Protein AF-A0A949AJT6-F1 (afdb_monomer_lite)

Secondary structure (DSSP, 8-state):
-HHHHHHHHHHHHHHHT-HHHHHHHHHHHHHH-TTSTTHHHHHHHHHS---EEEEEEEESSHHHHHHHHHHHHTTT--EEEEEEE-TT--EEEEEEEEEESSHHHHHHHHHHHHHTT---EEE-

Foldseek 3Di:
DVLVVLCVVLVVCLVVLVNVSNLVSLVCSCPVPVPDPCVVVSVVVVVPLSFKWKWQDKALDVVVLVVVCVVCVVVVWRKDWDWDADPVRRIITIIITDGHSDPVVNVVVQVVVVVVVTDIDMDD

Sequence (124 aa):
FLSLAYLKLARVCLKQADWSDARSYLKKIINNYPDSLEVHSAQQLLEEKQYFAVQVGSFLERERAQKLVDKLTKRHEYAYIVETKDISGKMFYRVRVGQLSLLNEAKELRSKLSGQGYPTAIYP

Radius of gyration: 17.04 Å; chains: 1; bounding box: 36×28×45 Å

Structure (mmCIF, N/CA/C/O backbone):
data_AF-A0A949AJT6-F1
#
_entry.id   AF-A0A949AJT6-F1
#
loop_
_atom_site.group_PDB
_atom_site.id
_atom_site.type_symbol
_atom_site.label_atom_id
_atom_site.label_alt_id
_atom_site.label_comp_id
_atom_site.label_asym_id
_atom_site.label_entity_id
_atom_site.label_seq_id
_atom_site.pdbx_PDB_ins_code
_atom_site.Cartn_x
_atom_site.Cartn_y
_atom_site.Cartn_z
_atom_site.occupancy
_atom_site.B_iso_or_equiv
_atom_site.auth_seq_id
_atom_site.auth_comp_id
_atom_site.auth_asym_id
_atom_site.auth_atom_id
_atom_site.pdbx_PDB_model_num
ATOM 1 N N . PHE A 1 1 ? 16.430 -3.369 -23.983 1.00 70.81 1 PHE A N 1
ATOM 2 C CA . PHE A 1 1 ? 16.681 -2.159 -23.161 1.00 70.81 1 PHE A CA 1
ATOM 3 C C . PHE A 1 1 ? 15.510 -1.175 -23.135 1.00 70.81 1 PHE A C 1
ATOM 5 O O . PHE A 1 1 ? 15.246 -0.616 -22.077 1.00 70.81 1 PHE A O 1
ATOM 12 N N . LEU A 1 2 ? 14.791 -0.958 -24.244 1.00 86.94 2 LEU A N 1
ATOM 13 C CA . LEU A 1 2 ? 13.685 0.011 -24.291 1.00 86.94 2 LEU A CA 1
ATOM 14 C C . LEU A 1 2 ? 12.428 -0.441 -23.511 1.00 86.94 2 LEU A C 1
ATOM 16 O O . LEU A 1 2 ? 11.804 0.377 -22.840 1.00 86.94 2 LEU A O 1
ATOM 20 N N . SER A 1 3 ? 12.131 -1.745 -23.489 1.00 87.00 3 SER A N 1
ATOM 21 C CA . SER A 1 3 ? 11.094 -2.359 -22.637 1.00 87.00 3 SER A CA 1
ATOM 22 C C . SER A 1 3 ? 11.289 -2.043 -21.144 1.00 87.00 3 SER A C 1
ATOM 24 O O . SER A 1 3 ? 10.360 -1.613 -20.462 1.00 87.00 3 SER A O 1
ATOM 26 N N . LEU A 1 4 ? 12.528 -2.151 -20.651 1.00 90.38 4 LEU A N 1
ATOM 27 C CA . LEU A 1 4 ? 12.900 -1.805 -19.278 1.00 90.38 4 LEU A CA 1
ATOM 28 C C . LEU A 1 4 ? 12.712 -0.313 -18.970 1.00 90.38 4 LEU A C 1
ATOM 30 O O . LEU A 1 4 ? 12.286 0.041 -17.870 1.00 90.38 4 LEU A O 1
ATOM 34 N N . ALA A 1 5 ? 13.016 0.569 -19.925 1.00 92.75 5 ALA A N 1
ATOM 35 C CA . ALA A 1 5 ? 12.785 2.002 -19.762 1.00 92.75 5 ALA A CA 1
ATOM 36 C C . ALA A 1 5 ? 11.285 2.308 -19.628 1.00 92.75 5 ALA A C 1
ATOM 38 O O . ALA A 1 5 ? 10.892 3.021 -18.704 1.00 92.75 5 ALA A O 1
ATOM 39 N N . TYR A 1 6 ? 10.440 1.699 -20.468 1.00 91.31 6 TYR A N 1
ATOM 40 C CA . TYR A 1 6 ? 8.987 1.824 -20.344 1.00 91.31 6 TYR A CA 1
ATOM 41 C C . TYR A 1 6 ? 8.458 1.273 -19.020 1.00 91.31 6 TYR A C 1
ATOM 43 O O . TYR A 1 6 ? 7.595 1.904 -18.414 1.00 91.31 6 TYR A O 1
ATOM 51 N N . LEU A 1 7 ? 9.009 0.165 -18.514 1.00 88.88 7 LEU A N 1
ATOM 52 C CA . LEU A 1 7 ? 8.598 -0.379 -17.217 1.00 88.88 7 LEU A CA 1
ATOM 53 C C . LEU A 1 7 ? 8.934 0.589 -16.072 1.00 88.88 7 LEU A C 1
ATOM 55 O O . LEU A 1 7 ? 8.136 0.783 -15.153 1.00 88.88 7 LEU A O 1
ATOM 59 N N . LYS A 1 8 ? 10.109 1.227 -16.123 1.00 90.75 8 LYS A N 1
ATOM 60 C CA . LYS A 1 8 ? 10.507 2.242 -15.138 1.00 90.75 8 LYS A CA 1
ATOM 61 C C . LYS A 1 8 ? 9.617 3.483 -15.210 1.00 90.75 8 LYS A C 1
ATOM 63 O O . LYS A 1 8 ? 9.179 3.948 -14.161 1.00 90.75 8 LYS A O 1
ATOM 68 N N . LEU A 1 9 ? 9.314 3.975 -16.412 1.00 89.94 9 LEU A N 1
ATOM 69 C CA . LEU A 1 9 ? 8.405 5.109 -16.614 1.00 89.94 9 LEU A CA 1
ATOM 70 C C . LEU A 1 9 ? 7.000 4.798 -16.102 1.00 89.94 9 LEU A C 1
ATOM 72 O O . LEU A 1 9 ? 6.457 5.579 -15.327 1.00 89.94 9 LEU A O 1
ATOM 76 N N . ALA A 1 10 ? 6.461 3.621 -16.430 1.00 86.94 10 ALA A N 1
ATOM 77 C CA . ALA A 1 10 ? 5.172 3.178 -15.917 1.00 86.94 10 ALA A CA 1
ATOM 78 C C . ALA A 1 10 ? 5.140 3.226 -14.384 1.00 86.94 10 ALA A C 1
ATOM 80 O O . ALA A 1 10 ? 4.245 3.834 -13.812 1.00 86.94 10 ALA A O 1
ATOM 81 N N . ARG A 1 11 ? 6.159 2.685 -13.704 1.00 83.44 11 ARG A N 1
ATOM 82 C CA . ARG A 1 11 ? 6.254 2.720 -12.233 1.00 83.44 11 ARG A CA 1
ATOM 83 C C . ARG A 1 11 ? 6.313 4.133 -11.653 1.00 83.44 11 ARG A C 1
ATOM 85 O O . ARG A 1 11 ? 5.815 4.343 -10.550 1.00 83.44 11 ARG A O 1
ATOM 92 N N . VAL A 1 12 ? 6.933 5.085 -12.348 1.00 84.50 12 VAL A N 1
ATOM 93 C CA . VAL A 1 12 ? 6.947 6.494 -11.924 1.00 84.50 12 VAL A CA 1
ATOM 94 C C . VAL A 1 12 ? 5.555 7.103 -12.068 1.00 84.50 12 VAL A C 1
ATOM 96 O O . VAL A 1 12 ? 5.057 7.667 -11.098 1.00 84.50 12 VAL A O 1
ATOM 99 N N . CYS A 1 13 ? 4.895 6.901 -13.208 1.00 83.75 13 CYS A N 1
ATOM 100 C CA . CYS A 1 13 ? 3.531 7.371 -13.440 1.00 83.75 13 CYS A CA 1
ATOM 101 C C . CYS A 1 13 ? 2.539 6.779 -12.422 1.00 83.75 13 CYS A C 1
ATOM 103 O O . CYS A 1 13 ? 1.746 7.515 -11.847 1.00 83.75 13 CYS A O 1
ATOM 105 N N . LEU A 1 14 ? 2.641 5.481 -12.094 1.00 77.69 14 LEU A N 1
ATOM 106 C CA . LEU A 1 14 ? 1.824 4.852 -11.041 1.00 77.69 14 LEU A CA 1
ATOM 107 C C . LEU A 1 14 ? 2.014 5.550 -9.682 1.00 77.69 14 LEU A C 1
ATOM 109 O O . LEU A 1 14 ? 1.047 5.811 -8.973 1.00 77.69 14 LEU A O 1
ATOM 113 N N . LYS A 1 15 ? 3.255 5.908 -9.327 1.00 71.88 15 LYS A N 1
ATOM 114 C CA . LYS A 1 15 ? 3.550 6.653 -8.089 1.00 71.88 15 LYS A CA 1
ATOM 115 C C . LYS A 1 15 ? 3.011 8.083 -8.108 1.00 71.88 15 LYS A C 1
ATOM 117 O O . LYS A 1 15 ? 2.712 8.622 -7.046 1.00 71.88 15 LYS A O 1
ATOM 122 N N . GLN A 1 16 ? 2.924 8.693 -9.287 1.00 77.75 16 GLN A N 1
ATOM 123 C CA . GLN A 1 16 ? 2.406 10.048 -9.490 1.00 77.75 16 GLN A CA 1
ATOM 124 C C . GLN A 1 16 ? 0.880 10.091 -9.674 1.00 77.75 16 GLN A C 1
ATOM 126 O O . GLN A 1 16 ? 0.319 11.179 -9.710 1.00 77.75 16 GLN A O 1
ATOM 131 N N . ALA A 1 17 ? 0.205 8.933 -9.680 1.00 73.06 17 ALA A N 1
ATOM 132 C CA . ALA A 1 17 ? -1.217 8.778 -10.007 1.00 73.06 17 ALA A CA 1
ATOM 133 C C . ALA A 1 17 ? -1.571 9.076 -11.480 1.00 73.06 17 ALA A C 1
ATOM 135 O O . ALA A 1 17 ? -2.745 9.227 -11.818 1.00 73.06 17 ALA A O 1
ATOM 136 N N . ASP A 1 18 ? -0.578 9.090 -12.370 1.00 80.69 18 ASP A N 1
ATOM 137 C CA . ASP A 1 18 ? -0.749 9.286 -13.812 1.00 80.69 18 ASP A CA 1
ATOM 138 C C . ASP A 1 18 ? -1.091 7.953 -14.492 1.00 80.69 18 ASP A C 1
ATOM 140 O O . ASP A 1 18 ? -0.318 7.346 -15.241 1.00 80.69 18 ASP A O 1
ATOM 144 N N . TRP A 1 19 ? -2.281 7.443 -14.177 1.00 77.44 19 TRP A N 1
ATOM 145 C CA . TRP A 1 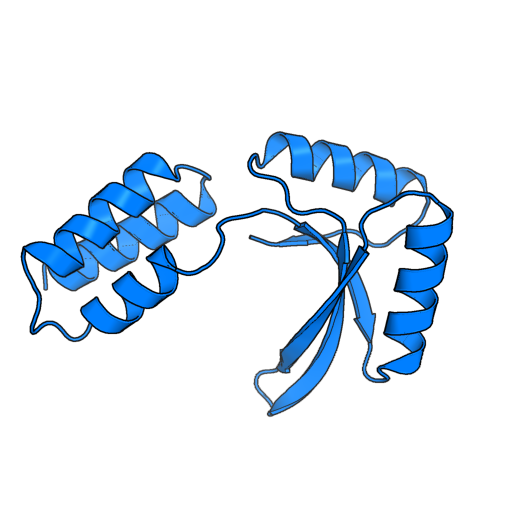19 ? -2.726 6.102 -14.561 1.00 77.44 19 TRP A CA 1
ATOM 146 C C . TRP A 1 19 ? -2.903 5.911 -16.074 1.00 77.44 19 TRP A C 1
ATOM 148 O O . TRP A 1 19 ? -2.813 4.781 -16.566 1.00 77.44 19 TRP A O 1
ATOM 158 N N . SER A 1 20 ? -3.184 6.984 -16.821 1.00 81.81 20 SER A N 1
ATOM 159 C CA . SER A 1 20 ? -3.282 6.954 -18.288 1.00 81.81 20 SER A CA 1
ATOM 160 C C . SER A 1 20 ? -1.931 6.637 -18.915 1.00 81.81 20 SER A C 1
ATOM 162 O O . SER A 1 20 ? -1.815 5.736 -19.750 1.00 81.81 20 SER A O 1
ATOM 164 N N . ASP A 1 21 ? -0.901 7.335 -18.451 1.00 86.56 21 ASP A N 1
ATOM 165 C CA . ASP A 1 21 ? 0.445 7.263 -18.998 1.00 86.56 21 ASP A CA 1
ATOM 166 C C . ASP A 1 21 ? 1.107 5.963 -18.574 1.00 86.56 21 ASP A C 1
ATOM 168 O O . ASP A 1 21 ? 1.679 5.260 -19.410 1.00 86.56 21 ASP A O 1
ATOM 172 N N . ALA A 1 22 ? 0.906 5.556 -17.315 1.00 87.06 22 ALA A N 1
ATOM 173 C CA . ALA A 1 22 ? 1.305 4.239 -16.845 1.00 87.06 22 ALA A CA 1
ATOM 174 C C . ALA A 1 22 ? 0.731 3.131 -17.740 1.00 87.06 22 ALA A C 1
ATOM 176 O O . ALA A 1 22 ? 1.482 2.304 -18.256 1.00 87.06 22 ALA A O 1
ATOM 177 N N . ARG A 1 23 ? -0.583 3.144 -18.007 1.00 87.12 23 ARG A N 1
ATOM 178 C CA . ARG A 1 23 ? -1.219 2.148 -18.883 1.00 87.12 23 ARG A CA 1
ATOM 179 C C . ARG A 1 23 ? -0.721 2.217 -20.320 1.00 87.12 23 ARG A C 1
ATOM 181 O O . ARG A 1 23 ? -0.555 1.170 -20.940 1.00 87.12 23 ARG A O 1
ATOM 188 N N . SER A 1 24 ? -0.467 3.413 -20.844 1.00 92.06 24 SER A N 1
ATOM 189 C CA . SER A 1 24 ? 0.108 3.597 -22.179 1.00 92.06 24 SER A CA 1
ATOM 190 C C . SER A 1 24 ? 1.477 2.921 -22.287 1.00 92.06 24 SER A C 1
ATOM 192 O O . SER A 1 24 ? 1.706 2.132 -23.204 1.00 92.06 24 SER A O 1
ATOM 194 N N . TYR A 1 25 ? 2.365 3.142 -21.314 1.00 92.56 25 TYR A N 1
ATOM 195 C CA . TYR A 1 25 ? 3.682 2.504 -21.288 1.00 92.56 25 TYR A CA 1
ATOM 196 C C . TYR A 1 25 ? 3.603 0.988 -21.096 1.00 92.56 25 TYR A C 1
ATOM 198 O O . TYR A 1 25 ? 4.295 0.259 -21.803 1.00 92.56 25 TYR A O 1
ATOM 206 N N . LEU A 1 26 ? 2.730 0.495 -20.215 1.00 89.94 26 LEU A N 1
ATOM 207 C CA . LEU A 1 26 ? 2.542 -0.946 -20.010 1.00 89.94 26 LEU A CA 1
ATOM 208 C C . LEU A 1 26 ? 2.003 -1.633 -21.277 1.00 89.94 26 LEU A C 1
ATOM 210 O O . LEU A 1 26 ? 2.523 -2.671 -21.680 1.00 89.94 26 LEU A O 1
ATOM 214 N N . LYS A 1 27 ? 1.041 -1.015 -21.978 1.00 92.06 27 LYS A N 1
ATOM 215 C CA . LYS A 1 27 ? 0.545 -1.516 -23.272 1.00 92.06 27 LYS A CA 1
ATOM 216 C C . LYS A 1 27 ? 1.622 -1.506 -24.357 1.00 92.06 27 LYS A C 1
ATOM 218 O O . LYS A 1 27 ? 1.677 -2.440 -25.149 1.00 92.06 27 LYS A O 1
ATOM 223 N N . LYS A 1 28 ? 2.500 -0.494 -24.387 1.00 93.19 28 LYS A N 1
ATOM 224 C CA . LYS A 1 28 ? 3.653 -0.469 -25.308 1.00 93.19 28 LYS A CA 1
ATOM 225 C C . LYS A 1 28 ? 4.595 -1.645 -25.063 1.00 93.19 28 LYS A C 1
ATOM 227 O O . LYS A 1 28 ? 5.106 -2.198 -26.029 1.00 93.19 28 LYS A O 1
ATOM 232 N N . ILE A 1 29 ? 4.803 -2.044 -23.806 1.00 92.31 29 ILE A N 1
ATOM 233 C CA . ILE A 1 29 ? 5.616 -3.223 -23.473 1.00 92.31 29 ILE A CA 1
ATOM 234 C C . ILE A 1 29 ? 4.969 -4.488 -24.041 1.00 92.31 29 ILE A C 1
ATOM 236 O O . ILE A 1 29 ? 5.622 -5.218 -24.776 1.00 92.31 29 ILE A O 1
ATOM 240 N N . ILE A 1 30 ? 3.680 -4.700 -23.765 1.00 90.81 30 ILE A N 1
ATOM 241 C CA . ILE A 1 30 ? 2.956 -5.907 -24.194 1.00 90.81 30 ILE A CA 1
ATOM 242 C C . ILE A 1 30 ? 2.872 -6.012 -25.720 1.00 90.81 30 ILE A C 1
ATOM 244 O O . ILE A 1 30 ? 3.114 -7.079 -26.273 1.00 90.81 30 ILE A O 1
ATOM 248 N N . ASN A 1 31 ? 2.546 -4.913 -26.405 1.00 91.81 31 ASN A N 1
ATOM 249 C CA . ASN A 1 31 ? 2.305 -4.943 -27.847 1.00 91.81 31 ASN A CA 1
ATOM 250 C C . ASN A 1 31 ? 3.600 -4.960 -28.665 1.00 91.81 31 ASN A C 1
ATOM 252 O O . ASN A 1 31 ? 3.665 -5.635 -29.687 1.00 91.81 31 ASN A O 1
ATOM 256 N N . ASN A 1 32 ? 4.617 -4.201 -28.244 1.00 93.44 32 ASN A N 1
ATOM 257 C CA . ASN A 1 32 ? 5.812 -3.987 -29.064 1.00 93.44 32 ASN A CA 1
ATOM 258 C C . ASN A 1 32 ? 6.992 -4.867 -28.639 1.00 93.44 32 ASN A C 1
ATOM 260 O O . ASN A 1 32 ? 7.958 -4.976 -29.391 1.00 93.44 32 ASN A O 1
ATOM 264 N N . TYR A 1 33 ? 6.946 -5.460 -27.442 1.00 91.00 33 TYR A N 1
ATOM 265 C CA . TYR A 1 33 ? 8.035 -6.276 -26.904 1.00 91.00 33 TYR A CA 1
ATOM 266 C C . TYR A 1 33 ? 7.533 -7.573 -26.247 1.00 91.00 33 TYR A C 1
ATOM 268 O O . TYR A 1 33 ? 7.952 -7.846 -25.129 1.00 91.00 33 TYR A O 1
ATOM 276 N N . PRO A 1 34 ? 6.679 -8.384 -26.903 1.00 88.75 34 PRO A N 1
ATOM 277 C CA . PRO A 1 34 ? 6.029 -9.553 -26.292 1.00 88.75 34 PRO A CA 1
ATOM 278 C C . PRO A 1 34 ? 7.001 -10.607 -25.724 1.00 88.75 34 PRO A C 1
ATOM 280 O O . PRO A 1 34 ? 6.672 -11.257 -24.736 1.00 88.75 34 PRO A O 1
ATOM 283 N N . ASP A 1 35 ? 8.210 -10.724 -26.280 1.00 89.44 35 ASP A N 1
ATOM 284 C CA . ASP A 1 35 ? 9.235 -11.682 -25.830 1.00 89.44 35 ASP A CA 1
ATOM 285 C C . ASP A 1 35 ? 10.203 -11.102 -24.778 1.00 89.44 35 ASP A C 1
ATOM 287 O O . ASP A 1 35 ? 11.234 -11.699 -24.459 1.00 89.44 35 ASP A O 1
ATOM 291 N N . SER A 1 36 ? 9.930 -9.901 -24.252 1.00 90.25 36 SER A N 1
ATOM 292 C CA . SER A 1 36 ? 10.800 -9.258 -23.264 1.00 90.25 36 SER A CA 1
ATOM 293 C C . SER A 1 36 ? 10.542 -9.760 -21.844 1.00 90.25 36 SER A C 1
ATOM 295 O O . SER A 1 36 ? 9.425 -10.105 -21.460 1.00 90.25 36 SER A O 1
ATOM 297 N N . LEU A 1 37 ? 11.586 -9.711 -21.011 1.00 87.38 37 LEU A N 1
ATOM 298 C CA . LEU A 1 37 ? 11.518 -10.105 -19.598 1.00 87.38 37 LEU A CA 1
ATOM 299 C C . LEU A 1 37 ? 10.532 -9.248 -18.780 1.00 87.38 37 LEU A C 1
ATOM 301 O O . LEU A 1 37 ? 10.090 -9.649 -17.706 1.00 87.38 37 LEU A O 1
ATOM 305 N N . GLU A 1 38 ? 10.184 -8.059 -19.274 1.00 90.25 38 GLU A N 1
ATOM 306 C CA . GLU A 1 38 ? 9.301 -7.107 -18.603 1.00 90.25 38 GLU A CA 1
ATOM 307 C C . GLU A 1 38 ? 7.812 -7.333 -18.884 1.00 90.25 38 GLU A C 1
ATOM 309 O O . GLU A 1 38 ? 6.987 -6.769 -18.165 1.00 90.25 38 GLU A O 1
ATOM 314 N N . VAL A 1 39 ? 7.444 -8.137 -19.888 1.00 89.50 39 VAL A N 1
ATOM 315 C CA . VAL A 1 39 ? 6.042 -8.315 -20.313 1.00 89.50 39 VAL A CA 1
ATOM 316 C C . VAL A 1 39 ? 5.179 -8.896 -19.211 1.00 89.50 39 VAL A C 1
ATOM 318 O O . VAL A 1 39 ? 4.102 -8.368 -18.949 1.00 89.50 39 VAL A O 1
ATOM 321 N N . HIS A 1 40 ? 5.672 -9.915 -18.510 1.00 83.94 40 HIS A N 1
ATOM 322 C CA . HIS A 1 40 ? 4.931 -10.518 -17.407 1.00 83.94 40 HIS A CA 1
ATOM 323 C C . HIS A 1 40 ? 4.673 -9.506 -16.278 1.00 83.94 40 HIS A C 1
ATOM 325 O O . HIS A 1 40 ? 3.549 -9.359 -15.802 1.00 83.94 40 HIS A O 1
ATOM 331 N N . SER A 1 41 ? 5.692 -8.715 -15.916 1.00 82.62 41 SER A N 1
ATOM 332 C CA . SER A 1 41 ? 5.530 -7.605 -14.966 1.00 82.62 41 SER A CA 1
ATOM 333 C C . SER A 1 41 ? 4.564 -6.533 -15.478 1.00 82.62 41 SER A C 1
ATOM 335 O O . SER A 1 41 ? 3.827 -5.948 -14.689 1.00 82.62 41 SER A O 1
ATOM 337 N N . ALA A 1 42 ? 4.563 -6.250 -16.783 1.00 85.69 42 ALA A N 1
ATOM 338 C CA . ALA A 1 42 ? 3.683 -5.249 -17.370 1.00 85.69 42 ALA A CA 1
ATOM 339 C C . ALA A 1 42 ? 2.213 -5.696 -17.388 1.00 85.69 42 ALA A C 1
ATOM 341 O O . ALA A 1 42 ? 1.332 -4.884 -17.111 1.00 85.69 42 ALA A O 1
ATOM 342 N N . GLN A 1 43 ? 1.961 -6.978 -17.669 1.00 85.00 43 GLN A N 1
ATOM 343 C CA . GLN A 1 43 ? 0.643 -7.609 -17.584 1.00 85.00 43 GLN A CA 1
ATOM 344 C C . GLN A 1 43 ? 0.116 -7.579 -16.150 1.00 85.00 43 GLN A C 1
ATOM 346 O O . GLN A 1 43 ? -0.977 -7.069 -15.923 1.00 85.00 43 GLN A O 1
ATOM 351 N N . GLN A 1 44 ? 0.931 -7.998 -15.177 1.00 79.44 44 GLN A N 1
ATOM 352 C CA . GLN A 1 44 ? 0.544 -7.966 -13.768 1.00 79.44 44 GLN A CA 1
ATOM 353 C C . GLN A 1 44 ? 0.182 -6.542 -13.306 1.00 79.44 44 GLN A C 1
ATOM 355 O O . GLN A 1 44 ? -0.852 -6.343 -12.681 1.00 79.44 44 GLN A O 1
ATOM 360 N N . LEU A 1 45 ? 0.973 -5.528 -13.678 1.00 80.75 45 LEU A N 1
ATOM 361 C CA . LEU A 1 45 ? 0.695 -4.121 -13.340 1.00 80.75 45 LEU A CA 1
ATOM 362 C C . LEU A 1 45 ? -0.544 -3.536 -14.047 1.00 80.75 45 LEU A C 1
ATOM 364 O O . LEU A 1 45 ? -1.089 -2.524 -13.599 1.00 80.75 45 LEU A O 1
ATOM 368 N N . LEU A 1 46 ? -0.957 -4.118 -15.178 1.00 79.88 46 LEU A N 1
ATOM 369 C CA . LEU A 1 46 ? -2.189 -3.756 -15.886 1.00 79.88 46 LEU A CA 1
ATOM 370 C C . LEU A 1 46 ? -3.427 -4.419 -15.273 1.00 79.88 46 LEU A C 1
ATOM 372 O O . LEU A 1 46 ? -4.502 -3.820 -15.305 1.00 79.88 46 LEU A O 1
ATOM 376 N N . GLU A 1 47 ? -3.274 -5.633 -14.745 1.00 70.44 47 GLU A N 1
ATOM 377 C CA . GLU A 1 47 ? -4.330 -6.395 -14.072 1.00 70.44 47 GLU A CA 1
ATOM 378 C C . GLU A 1 47 ? -4.527 -5.979 -12.610 1.00 70.44 47 GLU A C 1
ATOM 380 O O . GLU A 1 47 ? -5.639 -6.071 -12.081 1.00 70.44 47 GLU A O 1
ATOM 385 N N . GLU A 1 48 ? -3.475 -5.488 -11.952 1.00 67.31 48 GLU A N 1
ATOM 386 C CA . GLU A 1 48 ? -3.571 -4.906 -10.619 1.00 67.31 48 GLU A CA 1
ATOM 387 C C . GLU A 1 48 ? -4.581 -3.751 -10.641 1.00 67.31 48 GLU A C 1
ATOM 389 O O . GLU A 1 48 ? -4.429 -2.757 -11.356 1.00 67.31 48 GLU A O 1
ATOM 394 N N . LYS A 1 49 ? -5.656 -3.888 -9.852 1.00 61.03 49 LYS A N 1
ATOM 395 C CA . LYS A 1 49 ? -6.630 -2.811 -9.658 1.00 61.03 49 LYS A CA 1
ATOM 396 C C . LYS A 1 49 ? -5.889 -1.620 -9.052 1.00 61.03 49 LYS A C 1
ATOM 398 O O . LYS A 1 49 ? -5.545 -1.641 -7.876 1.00 61.03 49 LYS A O 1
ATOM 403 N N . GLN A 1 50 ? -5.649 -0.601 -9.868 1.00 69.62 50 GLN A N 1
ATOM 404 C CA . GLN A 1 50 ? -4.971 0.629 -9.473 1.00 69.62 50 GLN A CA 1
ATOM 405 C C . GLN A 1 50 ? -5.910 1.455 -8.594 1.00 69.62 50 GLN A C 1
ATOM 407 O O . GLN A 1 50 ? -6.776 2.171 -9.098 1.00 69.62 50 GLN A O 1
ATOM 412 N N . TYR A 1 51 ? -5.774 1.305 -7.280 1.00 79.06 51 TYR A N 1
ATOM 413 C CA . TYR A 1 51 ? -6.492 2.103 -6.299 1.00 79.06 51 TYR A CA 1
ATOM 414 C C . TYR A 1 51 ? -5.563 2.486 -5.152 1.00 79.06 51 TYR A C 1
ATOM 416 O O . TYR A 1 51 ? -4.759 1.696 -4.673 1.00 79.06 51 TYR A O 1
ATOM 424 N N . PHE A 1 52 ? -5.739 3.694 -4.646 1.00 83.38 52 PHE A N 1
ATOM 425 C CA . PHE A 1 52 ? -5.195 4.109 -3.374 1.00 83.38 52 PHE A CA 1
ATOM 426 C C . PHE A 1 52 ? -6.050 3.572 -2.235 1.00 83.38 52 PHE A C 1
ATOM 428 O O . PHE A 1 52 ? -7.282 3.577 -2.276 1.00 83.38 52 PHE A O 1
ATOM 435 N N . ALA A 1 53 ? -5.387 3.170 -1.166 1.00 90.38 53 ALA A N 1
ATOM 436 C CA . ALA A 1 53 ? -6.035 2.826 0.082 1.00 90.38 53 ALA A CA 1
ATOM 437 C C . ALA A 1 53 ? -5.288 3.457 1.251 1.00 90.38 53 ALA A C 1
ATOM 439 O O . ALA A 1 53 ? -4.084 3.706 1.189 1.00 90.38 53 ALA A O 1
ATOM 440 N N . VAL A 1 54 ? -5.995 3.695 2.350 1.00 91.94 54 VAL A N 1
ATOM 441 C CA . VAL A 1 54 ? -5.380 4.174 3.587 1.00 91.94 54 VAL A CA 1
ATOM 442 C C . VAL A 1 54 ? -5.162 2.985 4.506 1.00 91.94 54 VAL A C 1
ATOM 444 O O . VAL A 1 54 ? -6.106 2.388 5.015 1.00 91.94 54 VAL A O 1
ATOM 447 N N . GLN A 1 55 ? -3.904 2.622 4.722 1.00 94.00 55 GLN A N 1
ATOM 448 C CA . GLN A 1 55 ? -3.529 1.643 5.727 1.00 94.00 55 GLN A CA 1
ATOM 449 C C . GLN A 1 55 ? -3.673 2.264 7.118 1.00 94.00 55 GLN A C 1
ATOM 451 O O . GLN A 1 55 ? -3.085 3.308 7.392 1.00 94.00 55 GLN A O 1
ATOM 456 N N . VAL A 1 56 ? -4.429 1.597 7.987 1.00 94.50 56 VAL A N 1
ATOM 457 C CA . VAL A 1 56 ? -4.748 2.044 9.357 1.00 94.50 56 VAL A CA 1
ATOM 458 C C . VAL A 1 56 ? -4.187 1.124 10.443 1.00 94.50 56 VAL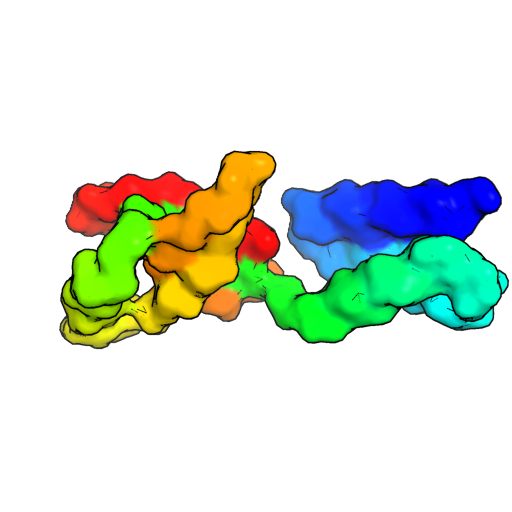 A C 1
ATOM 460 O O . VAL A 1 56 ? -4.325 1.390 11.634 1.00 94.50 56 VAL A O 1
ATOM 463 N N . GLY A 1 57 ? -3.562 0.016 10.042 1.00 92.19 57 GLY A N 1
ATOM 464 C CA . GLY A 1 57 ? -2.939 -0.927 10.961 1.00 92.19 57 GLY A CA 1
ATOM 465 C C . GLY A 1 57 ? -2.153 -2.018 10.244 1.00 92.19 57 GLY A C 1
ATOM 466 O O . GLY A 1 57 ? -2.382 -2.306 9.069 1.00 92.19 57 GLY A O 1
ATOM 467 N N . SER A 1 58 ? -1.219 -2.626 10.970 1.00 92.75 58 SER A N 1
ATOM 468 C CA . SER A 1 58 ? -0.453 -3.798 10.544 1.00 92.75 58 SER A CA 1
ATOM 469 C C . SER A 1 58 ? -0.275 -4.711 11.749 1.00 92.75 58 SER A C 1
ATOM 471 O O . SER A 1 58 ? 0.250 -4.277 12.774 1.00 92.75 58 SER A O 1
ATOM 473 N N . PHE A 1 59 ? -0.739 -5.952 11.646 1.00 94.38 59 PHE A N 1
ATOM 474 C CA . PHE A 1 59 ? -0.793 -6.894 12.760 1.00 94.38 59 PHE A CA 1
ATOM 475 C C . PHE A 1 59 ? -0.138 -8.219 12.387 1.00 94.38 59 PHE A C 1
ATOM 477 O O . PHE A 1 59 ? -0.189 -8.644 11.238 1.00 94.38 59 PHE A O 1
ATOM 484 N N . LEU A 1 60 ? 0.451 -8.894 13.371 1.00 92.81 60 LEU A N 1
ATOM 485 C CA . LEU A 1 60 ? 0.948 -10.264 13.208 1.00 92.81 60 LEU A CA 1
ATOM 486 C C . LEU A 1 60 ? -0.170 -11.303 13.348 1.00 92.81 60 LEU A C 1
ATOM 488 O O . LEU A 1 60 ? -0.128 -12.353 12.719 1.00 92.81 60 LEU A O 1
ATOM 492 N N . GLU A 1 61 ? -1.185 -10.994 14.153 1.00 94.62 61 GLU A N 1
ATOM 493 C CA . GLU A 1 61 ? -2.341 -11.854 14.399 1.00 94.62 61 GLU A CA 1
ATOM 494 C C . GLU A 1 61 ? -3.525 -11.413 13.530 1.00 94.62 61 GLU A C 1
ATOM 496 O O . GLU A 1 61 ? -3.957 -10.255 13.598 1.00 94.62 61 GLU A O 1
ATOM 501 N N . ARG A 1 62 ? -4.094 -12.346 12.755 1.00 93.19 62 ARG A N 1
ATOM 502 C CA . ARG A 1 62 ? -5.260 -12.087 11.893 1.00 93.19 62 ARG A CA 1
ATOM 503 C C . ARG A 1 62 ? -6.465 -11.581 12.685 1.00 93.19 62 ARG A C 1
ATOM 505 O O . ARG A 1 62 ? -7.142 -10.661 12.240 1.00 93.19 62 ARG A O 1
ATOM 512 N N . GLU A 1 63 ? -6.710 -12.127 13.875 1.00 95.25 63 GLU A N 1
ATOM 513 C CA . GLU A 1 63 ? -7.845 -11.726 14.718 1.00 95.25 63 GLU A CA 1
ATOM 514 C C . GLU A 1 63 ? -7.789 -10.251 15.130 1.00 95.25 63 GLU A C 1
ATOM 516 O O . GLU A 1 63 ? -8.817 -9.577 15.171 1.00 95.25 63 GLU A O 1
ATOM 521 N N . ARG A 1 64 ? -6.591 -9.714 15.400 1.00 94.69 64 ARG A N 1
ATOM 522 C CA . ARG A 1 64 ? -6.423 -8.290 15.733 1.00 94.69 64 ARG A CA 1
ATOM 523 C C . ARG A 1 64 ? -6.746 -7.400 14.537 1.00 94.69 64 ARG A C 1
ATOM 525 O O . ARG A 1 64 ? -7.415 -6.381 14.703 1.00 94.69 64 ARG A O 1
ATOM 532 N N . ALA A 1 65 ? -6.319 -7.811 13.342 1.00 95.06 65 ALA A N 1
ATOM 533 C CA . ALA A 1 65 ? -6.676 -7.132 12.102 1.00 95.06 65 ALA A CA 1
ATOM 534 C C . ALA A 1 65 ? -8.192 -7.186 11.847 1.00 95.06 65 ALA A C 1
ATOM 536 O O . ALA A 1 65 ? -8.788 -6.161 11.516 1.00 95.06 65 ALA A O 1
ATOM 537 N N . GLN A 1 66 ? -8.830 -8.337 12.086 1.00 95.75 66 GLN A N 1
ATOM 538 C CA . GLN A 1 66 ? -10.275 -8.504 11.918 1.00 95.75 66 GLN A CA 1
ATOM 539 C C . GLN A 1 66 ? -11.073 -7.612 12.874 1.00 95.75 66 GLN A C 1
ATOM 541 O O . GLN A 1 66 ? -11.957 -6.888 12.428 1.00 95.75 66 GLN A O 1
ATOM 546 N N . LYS A 1 67 ? -10.700 -7.551 14.160 1.00 96.25 67 LYS A N 1
ATOM 547 C CA . LYS A 1 67 ? -11.343 -6.647 15.133 1.00 96.25 67 LYS A CA 1
ATOM 548 C C . LYS A 1 67 ? -11.295 -5.183 14.688 1.00 96.25 67 LYS A C 1
ATOM 550 O O . LYS A 1 67 ? -12.252 -4.438 14.913 1.00 96.25 67 LYS A O 1
ATOM 555 N N . LEU A 1 68 ? -10.192 -4.754 14.065 1.00 94.50 68 LEU A N 1
ATOM 556 C CA . LEU A 1 68 ? -10.078 -3.396 13.533 1.00 94.50 68 LEU A CA 1
ATOM 557 C C . LEU A 1 68 ? -10.988 -3.186 12.315 1.00 94.50 68 LEU A C 1
ATOM 559 O O . LEU A 1 68 ? -11.672 -2.165 12.249 1.00 94.50 68 LEU A O 1
ATOM 563 N N . VAL A 1 69 ? -11.039 -4.151 11.393 1.00 95.00 69 VAL A N 1
ATOM 564 C CA . VAL A 1 69 ? -11.958 -4.120 10.244 1.00 95.00 69 VAL A CA 1
ATOM 565 C C . VAL A 1 69 ? -13.409 -4.041 10.702 1.00 95.00 69 VAL A C 1
ATOM 567 O O . VAL A 1 69 ? -14.138 -3.170 10.235 1.00 95.00 69 VAL A O 1
ATOM 570 N N . ASP A 1 70 ? -13.821 -4.860 11.666 1.00 95.12 70 ASP A N 1
ATOM 571 C CA . ASP A 1 70 ? -15.195 -4.860 12.173 1.00 95.12 70 ASP A CA 1
ATOM 572 C C . ASP A 1 70 ? -15.552 -3.508 12.810 1.00 95.12 70 ASP A C 1
ATOM 574 O O . ASP A 1 70 ? -16.648 -2.980 12.616 1.00 95.12 70 ASP A O 1
ATOM 578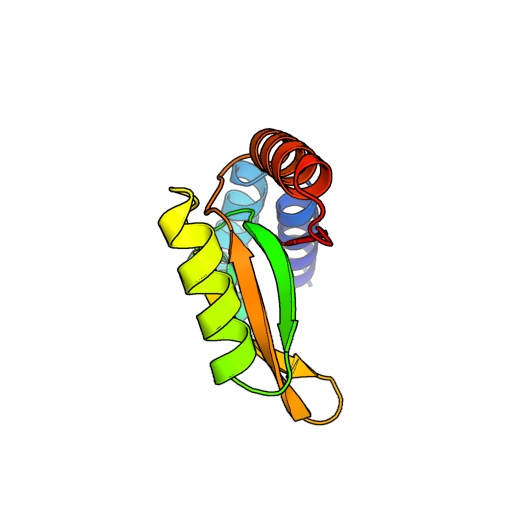 N N . LYS A 1 71 ? -14.609 -2.900 13.545 1.00 94.31 71 LYS A N 1
ATOM 579 C CA . LYS A 1 71 ? -14.788 -1.570 14.148 1.00 94.31 71 LYS A CA 1
ATOM 580 C C . LYS A 1 71 ? -14.956 -0.473 13.093 1.00 94.31 71 LYS A C 1
ATOM 582 O O . LYS A 1 71 ? -15.775 0.424 13.290 1.00 94.31 71 LYS A O 1
ATOM 587 N N . LEU A 1 72 ? -14.189 -0.529 12.006 1.00 92.56 72 LEU A N 1
ATOM 588 C CA . LEU A 1 72 ? -14.265 0.431 10.897 1.00 92.56 72 LEU A CA 1
ATOM 589 C C . LEU A 1 72 ? -15.536 0.228 10.065 1.00 92.56 72 LEU A C 1
ATOM 591 O O . LEU A 1 72 ? -16.225 1.195 9.752 1.00 92.56 72 LEU A O 1
ATOM 595 N N . THR A 1 73 ? -15.916 -1.026 9.829 1.00 90.94 73 THR A N 1
ATOM 596 C CA . THR A 1 73 ? -17.145 -1.394 9.113 1.00 90.94 73 THR A CA 1
ATOM 597 C C . THR A 1 73 ? -18.386 -0.912 9.866 1.00 90.94 73 THR A C 1
ATOM 599 O O . THR A 1 73 ? -19.282 -0.324 9.270 1.00 90.94 73 THR A O 1
ATOM 602 N N . LYS A 1 74 ? -18.410 -1.038 11.203 1.00 92.69 74 LYS A N 1
ATOM 603 C CA . LYS A 1 74 ? -19.473 -0.466 12.059 1.00 92.69 74 LYS A CA 1
ATOM 604 C C . LYS A 1 74 ? -19.580 1.060 11.970 1.00 92.69 74 LYS A C 1
ATOM 606 O O . LYS A 1 74 ? -20.616 1.623 12.309 1.00 92.69 74 LYS A O 1
ATOM 611 N N . ARG A 1 75 ? -18.518 1.738 11.531 1.00 87.88 75 ARG A N 1
ATOM 612 C CA . ARG A 1 75 ? -18.487 3.186 11.274 1.00 87.88 75 ARG A CA 1
ATOM 613 C C . ARG A 1 75 ? -18.771 3.536 9.811 1.00 87.88 75 ARG A C 1
ATOM 615 O O . ARG A 1 75 ? -18.589 4.689 9.440 1.00 87.88 75 ARG A O 1
ATOM 622 N N . HIS A 1 76 ? -19.248 2.577 9.015 1.00 87.94 76 HIS A N 1
ATOM 623 C CA . HIS A 1 76 ? -19.535 2.724 7.585 1.00 87.94 76 HIS A CA 1
ATOM 624 C C . HIS A 1 76 ? -18.292 3.032 6.733 1.00 87.94 76 HIS A C 1
ATOM 626 O O . HIS A 1 76 ? -18.408 3.550 5.626 1.00 87.94 76 HIS A O 1
ATOM 632 N N . GLU A 1 77 ? -17.096 2.702 7.227 1.00 89.56 77 GLU A N 1
ATOM 633 C CA . GLU A 1 77 ? -15.869 2.775 6.436 1.00 89.56 77 GLU A CA 1
ATOM 634 C C . GLU A 1 77 ? -15.639 1.430 5.736 1.00 89.56 77 GLU A C 1
ATOM 636 O O . GLU A 1 77 ? -15.712 0.370 6.363 1.00 89.56 77 GLU A O 1
ATOM 641 N N . TYR A 1 78 ? -15.314 1.455 4.444 1.00 90.69 78 TYR A N 1
ATOM 642 C CA . TYR A 1 78 ? -14.980 0.239 3.702 1.00 90.69 78 TYR A CA 1
ATOM 643 C C . TYR A 1 78 ? -13.567 -0.236 4.061 1.00 90.69 78 TYR A C 1
ATOM 645 O O . TYR A 1 78 ? -12.587 0.280 3.520 1.00 90.69 78 TYR A O 1
ATOM 653 N N . ALA A 1 79 ? -13.451 -1.198 4.981 1.00 93.38 79 ALA A N 1
ATOM 654 C CA . ALA A 1 79 ? -12.178 -1.733 5.459 1.00 93.38 79 ALA A CA 1
ATOM 655 C C . ALA A 1 79 ? -11.985 -3.212 5.091 1.00 93.38 79 ALA A C 1
ATOM 657 O O . ALA A 1 79 ? -12.928 -3.997 5.108 1.00 93.38 79 ALA A O 1
ATOM 658 N N . TYR A 1 80 ? -10.748 -3.605 4.786 1.00 93.31 80 TYR A N 1
ATOM 659 C CA . TYR A 1 80 ? -10.386 -4.980 4.431 1.00 93.31 80 TYR A CA 1
ATOM 660 C C . TYR A 1 80 ? -8.951 -5.312 4.857 1.00 93.31 80 TYR A C 1
ATOM 662 O O . TYR A 1 80 ? -8.140 -4.426 5.149 1.00 93.31 80 TYR A O 1
ATOM 670 N N . ILE A 1 81 ? -8.641 -6.609 4.909 1.00 93.94 81 ILE A N 1
ATOM 671 C CA . ILE A 1 81 ? -7.321 -7.131 5.282 1.00 93.94 81 ILE A CA 1
ATOM 672 C C . ILE A 1 81 ? -6.551 -7.510 4.020 1.00 93.94 81 ILE A C 1
ATOM 674 O O . ILE A 1 81 ? -7.092 -8.148 3.121 1.00 93.94 81 ILE A O 1
ATOM 678 N N . VAL A 1 82 ? -5.270 -7.154 3.989 1.00 91.81 82 VAL A N 1
ATOM 679 C CA . VAL A 1 82 ? -4.303 -7.602 2.987 1.00 91.81 82 VAL A CA 1
ATOM 680 C C . VAL A 1 82 ? -3.190 -8.363 3.688 1.00 91.81 82 VAL A C 1
ATOM 682 O O . VAL A 1 82 ? -2.577 -7.865 4.635 1.00 91.81 82 VAL A O 1
ATOM 685 N N . GLU A 1 83 ? -2.921 -9.571 3.213 1.00 92.31 83 GLU A N 1
ATOM 686 C CA . GLU A 1 83 ? -1.814 -10.391 3.688 1.00 92.31 83 GLU A CA 1
ATOM 687 C C . GLU A 1 83 ? -0.530 -9.988 2.964 1.00 92.31 83 GLU A C 1
ATOM 689 O O . GLU A 1 83 ? -0.490 -9.881 1.740 1.00 92.31 83 GLU A O 1
ATOM 694 N N . THR A 1 84 ? 0.531 -9.730 3.724 1.00 85.62 84 THR A N 1
ATOM 695 C CA . THR A 1 84 ? 1.839 -9.340 3.187 1.00 85.62 84 THR A CA 1
ATOM 696 C C . THR A 1 84 ? 2.946 -10.084 3.909 1.00 85.62 84 THR A C 1
ATOM 698 O O . THR A 1 84 ? 2.806 -10.403 5.086 1.00 85.62 84 THR A O 1
ATOM 701 N N . LYS A 1 85 ? 4.057 -10.337 3.219 1.00 88.88 85 LYS A N 1
ATOM 702 C CA . LYS A 1 85 ? 5.289 -10.848 3.827 1.00 88.88 85 LYS A CA 1
ATOM 703 C C . LYS A 1 85 ? 6.307 -9.724 3.929 1.00 88.88 85 LYS A C 1
ATOM 705 O O . LYS A 1 85 ? 6.376 -8.881 3.034 1.00 88.88 85 LYS A O 1
ATOM 710 N N . ASP A 1 86 ? 7.077 -9.694 5.009 1.00 83.94 86 ASP A N 1
ATOM 711 C CA . ASP A 1 86 ? 8.272 -8.855 5.068 1.00 83.94 86 ASP A CA 1
ATOM 712 C C . ASP A 1 86 ? 9.469 -9.519 4.359 1.00 83.94 86 ASP A C 1
ATOM 714 O O . ASP A 1 86 ? 9.390 -10.647 3.871 1.00 83.94 86 ASP A O 1
ATOM 718 N N . ILE A 1 87 ? 10.596 -8.806 4.322 1.00 80.12 87 ILE A N 1
ATOM 719 C CA . ILE A 1 87 ? 11.879 -9.277 3.771 1.00 80.12 87 ILE A CA 1
ATOM 720 C C . ILE A 1 87 ? 12.439 -10.526 4.472 1.00 80.12 87 ILE A C 1
ATOM 722 O O . ILE A 1 87 ? 13.238 -11.238 3.875 1.00 80.12 87 ILE A O 1
ATOM 726 N N . SER A 1 88 ? 12.017 -10.815 5.706 1.00 82.25 88 SER A N 1
ATOM 727 C CA . SER A 1 88 ? 12.374 -12.032 6.449 1.00 82.25 88 SER A CA 1
ATOM 728 C C . SER A 1 88 ? 11.380 -13.185 6.238 1.00 82.25 88 SER A C 1
ATOM 730 O O . SER A 1 88 ? 11.546 -14.260 6.807 1.00 82.25 88 SER A O 1
ATOM 732 N N . GLY A 1 89 ? 10.342 -12.983 5.416 1.00 84.69 89 GLY A N 1
ATOM 733 C CA . GLY A 1 89 ? 9.281 -13.958 5.162 1.00 84.69 89 GLY A CA 1
ATOM 734 C C . GLY A 1 89 ? 8.174 -13.976 6.220 1.00 84.69 89 GLY A C 1
ATOM 735 O O . GLY A 1 89 ? 7.267 -14.808 6.135 1.00 84.69 89 GLY A O 1
ATOM 736 N N . LYS A 1 90 ? 8.201 -13.063 7.197 1.00 88.12 90 LYS A N 1
ATOM 737 C CA . LYS A 1 90 ? 7.197 -12.982 8.261 1.00 88.12 90 LYS A CA 1
ATOM 738 C C . LYS A 1 90 ? 5.878 -12.444 7.715 1.00 88.12 90 LYS A C 1
ATOM 740 O O . LYS A 1 90 ? 5.851 -11.406 7.054 1.00 88.12 90 LYS A O 1
ATOM 745 N N . MET A 1 91 ? 4.782 -13.137 8.018 1.00 90.75 91 MET A N 1
ATOM 746 C CA . MET A 1 91 ? 3.431 -12.741 7.612 1.00 90.75 91 MET A CA 1
ATOM 747 C C . MET A 1 91 ? 2.902 -11.578 8.459 1.00 90.75 91 MET A C 1
ATOM 749 O O . MET A 1 91 ? 2.986 -11.596 9.687 1.00 90.75 91 MET A O 1
ATOM 753 N N . PHE A 1 92 ? 2.295 -10.603 7.788 1.00 91.62 92 PHE A N 1
ATOM 754 C CA . PHE A 1 92 ? 1.598 -9.461 8.364 1.00 91.62 92 PHE A CA 1
ATOM 755 C C . PHE A 1 92 ? 0.223 -9.295 7.721 1.00 91.62 92 PHE A C 1
ATOM 757 O O . PHE A 1 92 ? 0.079 -9.318 6.497 1.00 91.62 92 PHE A O 1
ATOM 764 N N . TYR A 1 93 ? -0.767 -9.029 8.562 1.00 94.62 93 TYR A N 1
ATOM 765 C CA . TYR A 1 93 ? -2.135 -8.691 8.202 1.00 94.62 93 TYR A CA 1
ATOM 766 C C . TYR A 1 93 ? -2.301 -7.175 8.284 1.00 94.62 93 TYR A C 1
ATOM 768 O O . TYR A 1 93 ? -2.400 -6.592 9.368 1.00 94.62 93 TYR A O 1
ATOM 776 N N . ARG A 1 94 ? -2.293 -6.517 7.127 1.00 94.00 94 ARG A N 1
ATOM 777 C CA . ARG A 1 94 ? -2.436 -5.063 7.014 1.00 94.00 94 ARG A CA 1
ATOM 778 C C . ARG A 1 94 ? -3.899 -4.709 6.821 1.00 94.00 94 ARG A C 1
ATOM 780 O O . ARG A 1 94 ? -4.554 -5.266 5.948 1.00 94.00 94 ARG A O 1
ATOM 787 N N . VAL A 1 95 ? -4.397 -3.763 7.605 1.00 94.62 95 VAL A N 1
ATOM 788 C CA . VAL A 1 95 ? -5.771 -3.269 7.485 1.00 94.62 95 VAL A CA 1
ATOM 789 C C . VAL A 1 95 ? -5.761 -2.011 6.638 1.00 94.62 95 VAL A C 1
ATOM 791 O O . VAL A 1 95 ? -5.067 -1.045 6.966 1.00 94.62 95 VAL A O 1
ATOM 794 N N . ARG A 1 96 ? -6.525 -2.032 5.549 1.00 94.31 96 ARG A N 1
ATOM 795 C CA . ARG A 1 96 ? -6.677 -0.923 4.608 1.00 94.31 96 ARG A CA 1
ATOM 796 C C . ARG A 1 96 ? -8.119 -0.452 4.568 1.00 94.31 96 ARG A C 1
ATOM 798 O O . ARG A 1 96 ? -9.032 -1.243 4.784 1.00 94.31 96 ARG A O 1
ATOM 805 N N . VAL A 1 97 ? -8.298 0.831 4.282 1.00 93.31 97 VAL A N 1
ATOM 806 C CA . VAL A 1 97 ? -9.595 1.494 4.164 1.00 93.31 97 VAL A CA 1
ATOM 807 C C . VAL A 1 97 ? -9.684 2.184 2.811 1.00 93.31 97 VAL A C 1
ATOM 809 O O . VAL A 1 97 ? -8.774 2.921 2.424 1.00 93.31 97 VAL A O 1
ATOM 812 N N . GLY A 1 98 ? -10.790 1.946 2.112 1.00 87.94 98 GLY A N 1
ATOM 813 C CA . GLY A 1 98 ? -11.081 2.516 0.804 1.00 87.94 98 GLY A CA 1
ATOM 814 C C . GLY A 1 98 ? -10.396 1.801 -0.365 1.00 87.94 98 GLY A C 1
ATOM 815 O O . GLY A 1 98 ? -9.408 1.076 -0.215 1.00 87.94 98 GLY A O 1
ATOM 816 N N . GLN A 1 99 ? -10.969 2.020 -1.544 1.00 86.81 99 GLN A N 1
ATOM 817 C CA . GLN A 1 99 ? -10.397 1.708 -2.853 1.00 86.81 99 GLN A CA 1
ATOM 818 C C . GLN A 1 99 ? -10.634 2.935 -3.732 1.00 86.81 99 GLN A C 1
ATOM 820 O O . GLN A 1 99 ? -11.656 3.054 -4.400 1.00 86.81 99 GLN A O 1
ATOM 825 N N . LEU A 1 100 ? -9.735 3.904 -3.616 1.00 83.25 100 LEU A N 1
ATOM 826 C CA . LEU A 1 100 ? -9.892 5.246 -4.163 1.00 83.25 100 LEU A CA 1
ATOM 827 C C . LEU A 1 100 ? -9.104 5.372 -5.456 1.00 83.25 100 LEU A C 1
ATOM 829 O O . LEU A 1 100 ? -7.992 4.869 -5.553 1.00 83.25 100 LEU A O 1
ATOM 833 N N . SER A 1 101 ? -9.650 6.049 -6.456 1.00 73.50 101 SER A N 1
ATOM 834 C CA . SER A 1 101 ? -8.962 6.160 -7.752 1.00 73.50 101 SER A CA 1
ATOM 835 C C . SER A 1 101 ? -7.984 7.337 -7.778 1.00 73.50 101 SER A C 1
ATOM 837 O O . SER A 1 101 ? -7.037 7.352 -8.569 1.00 73.50 101 SER A O 1
ATOM 839 N N . LEU A 1 102 ? -8.188 8.318 -6.892 1.00 76.25 102 LEU A N 1
ATOM 840 C CA . LEU A 1 102 ? -7.426 9.560 -6.851 1.00 76.25 102 LEU A CA 1
ATOM 841 C C . LEU A 1 102 ? -6.613 9.682 -5.561 1.00 76.25 102 LEU A C 1
ATOM 843 O O . LEU A 1 102 ? -7.087 9.419 -4.455 1.00 76.25 102 LEU A O 1
ATOM 847 N N . LEU A 1 103 ? -5.384 10.184 -5.691 1.00 79.19 103 LEU A N 1
ATOM 848 C CA . LEU A 1 103 ? -4.521 10.450 -4.540 1.00 79.19 103 LEU A CA 1
ATOM 849 C C . LEU A 1 103 ? -5.135 11.499 -3.598 1.00 79.19 103 LEU A C 1
ATOM 851 O O . LEU A 1 103 ? -4.937 11.428 -2.386 1.00 79.19 103 LEU A O 1
ATOM 855 N N . ASN A 1 104 ? -5.872 12.475 -4.135 1.00 81.12 104 ASN A N 1
ATOM 856 C CA . ASN A 1 104 ? -6.525 13.504 -3.325 1.00 81.12 104 ASN A CA 1
ATOM 857 C C . ASN A 1 104 ? -7.634 12.916 -2.444 1.00 81.12 104 ASN A C 1
ATOM 859 O O . ASN A 1 104 ? -7.629 13.181 -1.246 1.00 81.12 104 ASN A O 1
ATOM 863 N N . GLU A 1 105 ? -8.474 12.026 -2.979 1.00 82.88 105 GLU A N 1
ATOM 864 C CA . GLU A 1 105 ? -9.458 11.280 -2.181 1.00 82.88 105 GLU A CA 1
ATOM 865 C C . GLU A 1 105 ? -8.762 10.491 -1.061 1.00 82.88 105 GLU A C 1
ATOM 867 O O . GLU A 1 105 ? -9.209 10.473 0.085 1.00 82.88 105 GLU A O 1
ATOM 872 N N . ALA A 1 106 ? -7.615 9.867 -1.360 1.00 87.75 106 ALA A N 1
ATOM 873 C CA . ALA A 1 106 ? -6.850 9.125 -0.359 1.00 87.75 106 ALA A CA 1
ATOM 874 C C . ALA A 1 106 ? -6.255 10.031 0.725 1.00 87.75 106 ALA A C 1
ATOM 876 O O . ALA A 1 106 ? -6.188 9.634 1.889 1.00 87.75 106 ALA A O 1
ATOM 877 N N . LYS A 1 107 ? -5.852 11.259 0.378 1.00 89.75 107 LYS A N 1
ATOM 878 C CA . LYS A 1 107 ? -5.406 12.270 1.348 1.00 89.75 107 LYS A CA 1
ATOM 879 C C . LYS A 1 107 ? -6.554 12.748 2.235 1.00 89.75 107 LYS A C 1
ATOM 881 O O . LYS A 1 107 ? -6.340 12.898 3.438 1.00 89.75 107 LYS A O 1
ATOM 886 N N . GLU A 1 108 ? -7.744 12.951 1.677 1.00 91.62 108 GLU A N 1
ATOM 887 C CA . GLU A 1 108 ? -8.944 13.314 2.438 1.00 91.62 108 GLU A CA 1
ATOM 888 C C . GLU A 1 108 ? -9.344 12.196 3.401 1.00 91.62 108 GLU A C 1
ATOM 890 O O . GLU A 1 108 ? -9.486 12.437 4.603 1.00 91.62 108 GLU A O 1
ATOM 895 N N . LEU A 1 109 ? -9.407 10.952 2.914 1.00 90.75 109 LEU A N 1
ATOM 896 C CA . LEU A 1 109 ? -9.683 9.780 3.743 1.00 90.75 109 LEU A CA 1
ATOM 897 C C . LEU A 1 109 ? -8.624 9.609 4.842 1.00 90.75 109 LEU A C 1
ATOM 899 O O . LEU A 1 109 ? -8.960 9.326 5.992 1.00 90.75 109 LEU A O 1
ATOM 903 N N . ARG A 1 110 ? -7.345 9.844 4.523 1.00 93.12 110 ARG A N 1
ATOM 904 C CA . ARG A 1 110 ? -6.252 9.844 5.504 1.00 93.12 110 ARG A CA 1
ATOM 905 C C . ARG A 1 110 ? -6.488 10.892 6.589 1.00 93.12 110 ARG A C 1
ATOM 907 O O . ARG A 1 110 ? -6.356 10.579 7.766 1.00 93.12 110 ARG A O 1
ATOM 914 N N . SER A 1 111 ? -6.840 12.117 6.204 1.00 92.38 111 SER A N 1
ATOM 915 C CA . SER A 1 111 ? -7.119 13.206 7.144 1.00 92.38 111 SER A CA 1
ATOM 916 C C . SER A 1 111 ? -8.299 12.865 8.061 1.00 92.38 111 SER A C 1
ATOM 918 O O . SER A 1 111 ? -8.185 12.969 9.282 1.00 92.38 111 SER A O 1
ATOM 920 N N . LYS A 1 112 ? -9.391 12.339 7.487 1.00 92.75 112 LYS A N 1
ATOM 921 C CA . LYS A 1 112 ? -10.574 11.867 8.220 1.00 92.75 112 LYS A CA 1
ATOM 922 C C . LYS A 1 112 ? -10.219 10.785 9.245 1.00 92.75 112 LYS A C 1
ATOM 924 O O . LYS A 1 112 ? -10.606 10.894 10.404 1.00 92.75 112 LYS A O 1
ATOM 929 N N . LEU A 1 113 ? -9.484 9.749 8.839 1.00 91.19 113 LEU A N 1
ATOM 930 C CA . LEU A 1 113 ? -9.119 8.626 9.712 1.00 91.19 113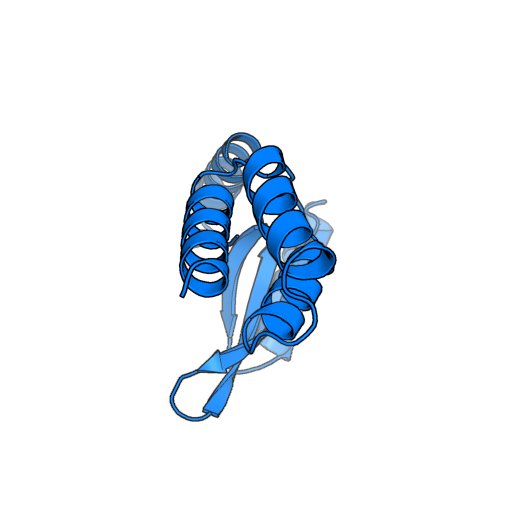 LEU A CA 1
ATOM 931 C C . LEU A 1 113 ? -8.085 9.029 10.777 1.00 91.19 113 LEU A C 1
ATOM 933 O O . LEU A 1 113 ? -8.182 8.584 11.920 1.00 91.19 113 LEU A O 1
ATOM 937 N N . SER A 1 114 ? -7.148 9.916 10.436 1.00 90.81 114 SER A N 1
ATOM 938 C CA . SER A 1 114 ? -6.192 10.493 11.388 1.00 90.81 114 SER A CA 1
ATOM 939 C C . SER A 1 114 ? -6.906 11.325 12.458 1.00 90.81 114 SER A C 1
ATOM 941 O O . SER A 1 114 ? -6.648 11.154 13.647 1.00 90.81 114 SER A O 1
ATOM 943 N N . GLY A 1 115 ? -7.895 12.139 12.065 1.00 89.69 115 GLY A N 1
ATOM 944 C CA . GLY A 1 115 ? -8.746 12.888 12.997 1.00 89.69 115 GLY A CA 1
ATOM 945 C C . GLY A 1 115 ? -9.573 12.000 13.939 1.00 89.69 115 GLY A C 1
ATOM 946 O O . GLY A 1 115 ? -9.950 12.434 15.022 1.00 89.69 115 GLY A O 1
ATOM 947 N N . GLN A 1 116 ? -9.810 10.738 13.571 1.00 87.38 116 GLN A N 1
ATOM 948 C CA . GLN A 1 116 ? -10.439 9.733 14.437 1.00 87.38 116 GLN A CA 1
ATOM 949 C C . GLN A 1 116 ? -9.438 8.993 15.349 1.00 87.38 116 GLN A C 1
ATOM 951 O O . GLN A 1 116 ? -9.850 8.118 16.114 1.00 87.38 116 GLN A O 1
ATOM 956 N N . GLY A 1 117 ? -8.143 9.321 15.275 1.00 89.62 117 GLY A N 1
ATOM 957 C CA . GLY A 1 117 ? -7.077 8.753 16.105 1.00 89.62 117 GLY A CA 1
ATOM 958 C C . GLY A 1 117 ? -6.399 7.502 15.538 1.00 89.62 117 GLY A C 1
ATOM 959 O O . GLY A 1 117 ? -5.695 6.814 16.276 1.00 89.62 117 GLY A O 1
ATOM 960 N N . TYR A 1 118 ? -6.603 7.168 14.258 1.00 89.00 118 TYR A N 1
ATOM 961 C CA . TYR A 1 118 ? -5.941 6.014 13.641 1.00 89.00 118 TYR A CA 1
ATOM 962 C C . TYR A 1 118 ? -4.557 6.377 13.075 1.00 89.00 118 TYR A C 1
ATOM 964 O O . TYR A 1 118 ? -4.390 7.453 12.500 1.00 89.00 118 TYR A O 1
ATOM 972 N N . PRO A 1 119 ? -3.562 5.473 13.154 1.00 88.19 119 PRO A N 1
ATOM 973 C CA . PRO A 1 119 ? -2.287 5.655 12.470 1.00 88.19 119 PRO A CA 1
ATOM 974 C C . PRO A 1 119 ? -2.472 5.404 10.970 1.00 88.19 119 PRO A C 1
ATOM 976 O O . PRO A 1 119 ? -2.695 4.273 10.553 1.00 88.19 119 PRO A O 1
ATOM 979 N N . THR A 1 120 ? -2.389 6.450 10.149 1.00 92.00 120 THR A N 1
ATOM 980 C CA . THR A 1 120 ? -2.722 6.358 8.720 1.00 92.00 120 THR A CA 1
ATOM 981 C C . THR A 1 120 ? -1.505 6.466 7.800 1.00 92.00 120 THR A C 1
ATOM 983 O O . THR A 1 120 ? -0.731 7.417 7.912 1.00 92.00 120 THR A O 1
ATOM 986 N N . ALA A 1 121 ? -1.398 5.579 6.810 1.00 89.94 121 ALA A N 1
ATOM 987 C CA . ALA A 1 121 ? -0.439 5.669 5.706 1.00 89.94 121 ALA A CA 1
ATOM 988 C C . ALA A 1 121 ? -1.139 5.406 4.363 1.00 89.94 121 ALA A C 1
ATOM 990 O O . ALA A 1 121 ? -1.949 4.490 4.266 1.00 89.94 121 ALA A O 1
ATOM 991 N N . ILE A 1 122 ? -0.844 6.193 3.324 1.00 86.94 122 ILE A N 1
ATOM 992 C CA . ILE A 1 122 ? -1.408 5.960 1.982 1.00 86.94 122 ILE A CA 1
ATOM 993 C C . ILE A 1 122 ? -0.608 4.852 1.299 1.00 86.94 122 ILE A C 1
ATOM 995 O O . ILE A 1 122 ? 0.623 4.883 1.299 1.00 86.94 122 ILE A O 1
ATOM 999 N N . TYR A 1 123 ? -1.322 3.893 0.722 1.00 79.25 123 TYR A N 1
ATOM 1000 C CA . TYR A 1 123 ? -0.784 2.782 -0.045 1.00 79.25 123 TYR A CA 1
ATOM 1001 C C . TYR A 1 123 ? -1.314 2.850 -1.489 1.00 79.25 123 TYR A C 1
ATOM 1003 O O . TYR A 1 123 ? -2.535 2.938 -1.645 1.00 79.25 123 TYR A O 1
ATOM 1011 N N . PRO A 1 124 ? -0.439 2.833 -2.509 1.00 71.19 124 PRO A N 1
ATOM 1012 C CA . PRO A 1 124 ? -0.801 2.630 -3.913 1.00 71.19 124 PRO A CA 1
ATOM 1013 C C . PRO A 1 124 ? -0.846 1.149 -4.303 1.00 71.19 124 PRO A C 1
ATOM 1015 O O . PRO A 1 124 ? 0.016 0.386 -3.813 1.00 71.19 124 PRO A O 1
#

pLDDT: mean 87.55, std 6.89, range [61.03, 96.25]

=== Feature glossary ===
The record interleaves many kinds of information about one protein. Here is each kind framed as the question it answers.

Q: What does the local fold look like, residue by residue?
A: The Foldseek 3Di string encodes local tertiary geometry as a 20-letter alphabet — one character per residue — derived from the relative positions of nearby Cα atoms. Unlike the amino-acid sequence, 3Di is a direct function of the 3D structure, so two proteins with the same fold have similar 3Di strings even at low sequence identity.

Q: Which residues are in helices, strand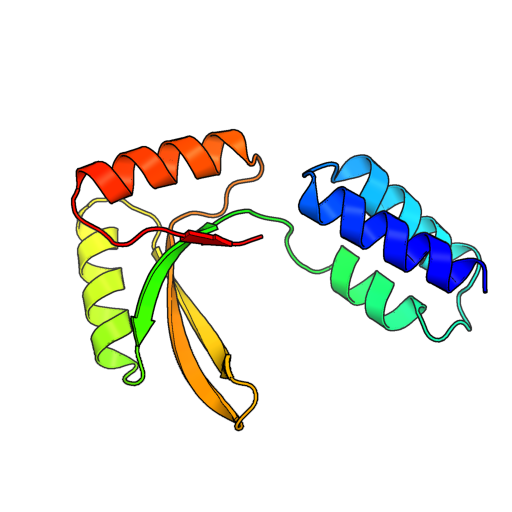s, or loops?
A: The SS8 string is DSSP's per-residue secondary-structure call. α-helix (H) means an i→i+4 H-bond ladder; β-strand (E) means the residue participates in a β-sheet; 3₁₀ (G) and π (I) are tighter and wider helices; T/S are turns/bends; '-' is loop.

Q: How big and how compact is the whole molecule?
A: Radius of gyration (Rg) is the root-mean-square distance of Cα atoms from their centroid — a single number for overall size and compactness. A globular domain of N residues has Rg ≈ 2.2·N^0.38 Å; an extended or disordered chain has a much larger Rg. The Cα contact count is the number of residue pairs whose Cα atoms are within 8 Å and are more than four positions apart in sequence — a standard proxy for tertiary packing density. The bounding box is the smallest axis-aligned box enclosing all Cα atoms.

Q: Where is each backbone atom in 3D?
A: Structure coordinates are given as an mmCIF _atom_site loop: one row per atom with element, residue name, chain id, sequence number, and x/y/z position in Å. Only the four main-chain atoms per residue are included here; side chains are omitted to keep the record compact.

Q: What is the amino-acid chain?
A: Primary structure: the covalent order of the twenty standard amino acids along the backbone. Two proteins with the same sequence will (almost always) fold to the same structure; two with 30% identity often share a fold but not the details.

Q: What if only a Cα trace is available?
A: Three-state secondary structure (P-SEA) collapses the eight DSSP classes into helix (a), strand (b), and coil (c). P-SEA assigns these from Cα geometry alone — distances and angles — without requiring backbone oxygens, so it works on any Cα trace.

Q: What family and function is it annotated with?
A: Database cross-references. InterPro integrates a dozen domain/family signature databases into unified entries with residue-range hits. GO terms attach function/process/location labels with evidence codes. CATH codes position the fold in a four-level structural taxonomy. Organism is the NCBI-taxonomy species name.

Q: How confident is the AlphaFold model at each residue?
A: pLDDT is the predicted lDDT-Cα score: AlphaFold's confidence that the local environment of each residue (all inter-atomic distances within 15 Å) is correctly placed. It is a per-residue number between 0 and 100, with higher meaning more reliable.

Q: How mobile is each atom in the cryst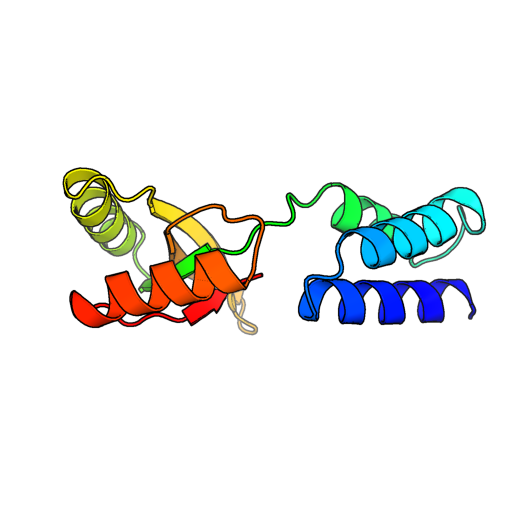al?
A: B-factor (Debye–Waller factor) reflects atomic displacement in the crystal lattice. It is an experimental observable (units Å²), not a prediction; low values mean the atom is pinned down, high values mean it moves or is heterogeneous across the crystal.

Q: Which residues are buried vs exposed?
A: SASA measures how much of the protein is reachable by solvent. It is computed by rolling a water-sized probe over the atomic surface and summing the exposed area (Å²). Per-residue SASA distinguishes core (buried, low SASA) from surface (exposed, high SASA) residues; total SASA is a whole-molecule size measure.

Q: What do the diagnostic plots show?
A: Plot images: a contact map (which residues are close in 3D, as an N×N binary image), a Ramachandran scatter (backbone torsion angles, revealing secondary-structure composition at a glance), and — for AlphaFold structures — a PAE heatmap (pairwise prediction confidence).

Q: What known structures does this most resemble?
A: The Foldseek neighbor list gives the closest experimentally determined structures in the PDB, ranked by structural alignment. TM-score near 1 means near-identical fold; near 0.3 means only rough topology match. This is how one finds what a novel AlphaFold prediction most resembles in the solved-structure universe.

Q: Are the domains correctly placed relative to each other?
A: Predicted aligned error is AlphaFold's pairwise confidence. Unlike pLDDT (per-residue), PAE is per-residue-pair and captures whether two parts of the structure are correctly placed relative to each other. Units are ångströms of expected positional error.

Q: What do the rendered images show?
A: Structure images are PyMOL renders from six orthogonal camera directions. Cartoon representation draws helices as coils and strands as arrows; sticks shows the backbone as bonds; surface shows the solvent-excluded envelope. Rainbow coloring maps sequence position to hue (blue→red, N→C); chain coloring assigns a distinct color per polypeptide.

Q: What are the backbone torsion angles?
A: φ (phi) and ψ (psi) are the two rotatable backbone dihedrals per residue: φ is the C(i-1)–N–Cα–C torsion, ψ is the N–Cα–C–N(i+1) torsion, both in degrees on (−180°, 180°]. α-helical residues cluster near (−60°, −45°); β-strand residues near (−120°, +130°). A Ramachandran plot is simply a scatter of (φ, ψ) for every residue.